Protein AF-A0A0F9N831-F1 (afdb_monomer)

Foldseek 3Di:
DPPPPPPQDWDAAPVPRDTARPPVVANGHPVVLVVCLVCVVVVHHHPDPSSNVVSVVPPD

pLDDT: mean 81.41, std 12.91, range [42.41, 91.5]

Mean predicted aligned error: 7.31 Å

Secondary structure (DSSP, 8-state):
---------EEE-TTT--EEE-TT--SS-HHHHHHHHHHHHTTPPPSSHHHHHHHHHT--

Structure (mmCIF, N/CA/C/O backbone):
data_AF-A0A0F9N831-F1
#
_entry.id   AF-A0A0F9N831-F1
#
loop_
_atom_site.group_PDB
_atom_site.id
_atom_site.type_symbol
_atom_site.label_atom_id
_atom_site.label_alt_id
_atom_site.label_comp_id
_atom_site.label_asym_id
_atom_site.label_entity_id
_atom_site.label_seq_id
_atom_site.pdbx_PDB_ins_code
_atom_site.Cartn_x
_atom_site.Cartn_y
_atom_site.Cartn_z
_atom_site.occupancy
_atom_site.B_iso_or_equiv
_atom_site.auth_seq_id
_atom_site.auth_comp_id
_atom_site.auth_asym_id
_atom_site.auth_atom_id
_atom_site.pdbx_PDB_model_num
ATOM 1 N N . MET A 1 1 ? 34.666 -11.912 -11.206 1.00 42.41 1 MET A N 1
ATOM 2 C CA . MET A 1 1 ? 33.838 -10.913 -10.497 1.00 42.41 1 MET A CA 1
ATOM 3 C C . MET A 1 1 ? 32.531 -10.772 -11.253 1.00 42.41 1 MET A C 1
ATOM 5 O O . MET A 1 1 ? 32.554 -10.302 -12.381 1.00 42.41 1 MET A O 1
ATOM 9 N N . VAL A 1 2 ? 31.422 -11.256 -10.695 1.00 50.09 2 VAL A N 1
ATOM 10 C CA . VAL A 1 2 ? 30.099 -11.067 -11.306 1.00 50.09 2 VAL A CA 1
ATOM 11 C C . VAL A 1 2 ? 29.621 -9.686 -10.872 1.00 50.09 2 VAL A C 1
ATOM 13 O O . VAL A 1 2 ? 29.377 -9.462 -9.689 1.00 50.09 2 VAL A O 1
ATOM 16 N N . ILE A 1 3 ? 29.582 -8.734 -11.802 1.00 57.88 3 ILE A N 1
ATOM 17 C CA . ILE A 1 3 ? 29.064 -7.392 -11.537 1.00 57.88 3 ILE A CA 1
ATOM 18 C C . ILE A 1 3 ? 27.546 -7.541 -11.437 1.00 57.88 3 ILE A C 1
ATOM 20 O O . ILE A 1 3 ? 26.862 -7.721 -12.442 1.00 57.88 3 ILE A O 1
ATOM 24 N N . MET A 1 4 ? 27.020 -7.553 -10.214 1.00 51.34 4 MET A N 1
ATOM 25 C CA . MET A 1 4 ? 25.584 -7.626 -9.970 1.00 51.34 4 MET A CA 1
ATOM 26 C C . MET A 1 4 ? 24.983 -6.245 -10.252 1.00 51.34 4 MET A C 1
ATOM 28 O O . MET A 1 4 ? 24.946 -5.379 -9.380 1.00 51.34 4 MET A O 1
ATOM 32 N N . ILE A 1 5 ? 24.578 -6.014 -11.503 1.00 57.28 5 ILE A N 1
ATOM 33 C CA . ILE A 1 5 ? 23.922 -4.773 -11.925 1.00 57.28 5 ILE A CA 1
ATOM 34 C C . ILE A 1 5 ? 22.536 -4.752 -11.275 1.00 57.28 5 ILE A C 1
ATOM 36 O O . ILE A 1 5 ? 21.625 -5.472 -11.685 1.00 57.28 5 ILE A O 1
ATOM 40 N N . LYS A 1 6 ? 22.379 -3.964 -10.211 1.00 58.06 6 LYS A N 1
ATOM 41 C CA . LYS A 1 6 ? 21.090 -3.764 -9.550 1.00 58.06 6 LYS A CA 1
ATOM 42 C C . LYS A 1 6 ? 20.251 -2.853 -10.451 1.00 58.06 6 LYS A C 1
ATOM 44 O O . LYS A 1 6 ? 20.398 -1.639 -10.394 1.00 58.06 6 LYS A O 1
ATOM 49 N N . LEU A 1 7 ? 19.423 -3.434 -11.323 1.00 59.94 7 LEU A N 1
ATOM 50 C CA . LEU A 1 7 ? 18.438 -2.676 -12.099 1.00 59.94 7 LEU A CA 1
ATOM 51 C C . LEU A 1 7 ? 17.473 -1.992 -11.124 1.00 59.94 7 LEU A C 1
ATOM 53 O O . LEU A 1 7 ? 16.651 -2.649 -10.483 1.00 59.94 7 LEU A O 1
ATOM 57 N N . GLU A 1 8 ? 17.593 -0.675 -10.991 1.00 66.50 8 GLU A N 1
ATOM 58 C CA . GLU A 1 8 ? 16.624 0.144 -10.273 1.00 66.50 8 GLU A CA 1
ATOM 59 C C . GLU A 1 8 ? 15.321 0.166 -11.081 1.00 66.50 8 GLU A C 1
ATOM 61 O O . GLU A 1 8 ? 15.163 0.933 -12.025 1.00 66.50 8 GLU A O 1
ATOM 66 N N . GLN A 1 9 ? 14.395 -0.739 -10.753 1.00 72.25 9 GLN A N 1
ATOM 67 C CA . GLN A 1 9 ? 13.055 -0.736 -11.333 1.00 72.25 9 GLN A CA 1
ATOM 68 C C . GLN A 1 9 ? 12.241 0.397 -10.704 1.00 72.25 9 GLN A C 1
ATOM 70 O O . GLN A 1 9 ? 11.836 0.311 -9.541 1.00 72.25 9 GLN A O 1
ATOM 75 N N . ASN A 1 10 ? 12.005 1.450 -11.481 1.00 82.06 10 ASN A N 1
ATOM 76 C CA . ASN A 1 10 ? 11.013 2.467 -11.159 1.00 82.06 10 ASN A CA 1
ATOM 77 C C . ASN A 1 10 ? 9.627 1.964 -11.586 1.00 82.06 10 ASN A C 1
ATOM 79 O O . ASN A 1 10 ? 9.462 1.385 -12.659 1.00 82.06 10 ASN A O 1
ATOM 83 N N . TYR A 1 11 ? 8.641 2.158 -10.718 1.00 86.88 11 TYR A N 1
ATOM 84 C CA . TYR A 1 11 ? 7.248 1.776 -10.921 1.00 86.88 11 TYR A CA 1
ATOM 85 C C . TYR A 1 11 ? 6.420 3.037 -11.125 1.00 86.88 11 TYR A C 1
ATOM 87 O O . TYR A 1 11 ? 6.633 4.024 -10.426 1.00 86.88 11 TYR A O 1
ATOM 95 N N . LEU A 1 12 ? 5.444 3.001 -12.028 1.00 87.31 12 LEU A N 1
ATOM 96 C CA . LEU A 1 12 ? 4.486 4.090 -12.195 1.00 87.31 12 LEU A CA 1
ATOM 97 C C . LEU A 1 12 ? 3.264 3.848 -11.303 1.00 87.31 12 LEU A C 1
ATOM 99 O O . LEU A 1 12 ? 2.651 2.780 -11.345 1.00 87.31 12 LEU A O 1
ATOM 103 N N . CYS A 1 13 ? 2.899 4.834 -10.489 1.00 88.12 13 CYS A N 1
ATOM 104 C CA . CYS A 1 13 ? 1.660 4.793 -9.726 1.00 88.12 13 CYS A 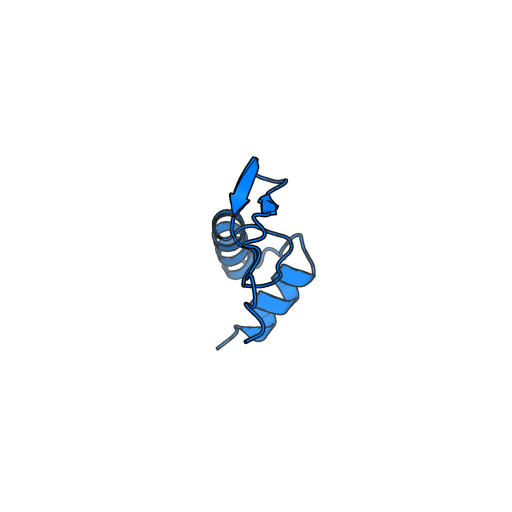CA 1
ATOM 105 C C . CYS A 1 13 ? 0.468 5.090 -10.633 1.00 88.12 13 CYS A C 1
ATOM 107 O O . CYS A 1 13 ? 0.372 6.190 -11.161 1.00 88.12 13 CYS A O 1
ATOM 109 N N . LEU A 1 14 ? -0.489 4.169 -10.733 1.00 86.56 14 LEU A N 1
ATOM 110 C CA . LEU A 1 14 ? -1.683 4.363 -11.566 1.00 86.56 14 LEU A CA 1
ATOM 111 C C . LEU A 1 14 ? -2.721 5.328 -10.963 1.00 86.56 14 LEU A C 1
ATOM 113 O O . LEU A 1 14 ? -3.724 5.620 -11.601 1.00 86.56 14 LEU A O 1
ATOM 117 N N . GLU A 1 15 ? -2.524 5.790 -9.724 1.00 86.12 15 GLU A N 1
ATOM 118 C CA . GLU A 1 15 ? -3.446 6.735 -9.071 1.00 86.12 15 GLU A CA 1
ATOM 119 C C . GLU A 1 15 ? -2.995 8.191 -9.147 1.00 86.12 15 GLU A C 1
ATOM 121 O O . GLU A 1 15 ? -3.816 9.094 -9.008 1.00 86.12 15 GLU A O 1
ATOM 126 N N . CYS A 1 16 ? -1.692 8.431 -9.288 1.00 89.19 16 CYS A N 1
ATOM 127 C CA . CYS A 1 16 ? -1.144 9.785 -9.300 1.00 89.19 16 CYS A CA 1
ATOM 128 C C . CYS A 1 16 ? -0.106 10.021 -10.397 1.00 89.19 16 CYS A C 1
ATOM 130 O O . CYS A 1 16 ? 0.521 11.076 -10.389 1.00 89.19 16 CYS A O 1
ATOM 132 N N . ASP A 1 17 ? 0.105 9.040 -11.281 1.00 88.94 17 ASP A N 1
ATOM 133 C CA . ASP A 1 17 ? 1.037 9.079 -12.415 1.00 88.94 17 ASP A CA 1
ATOM 134 C C . ASP A 1 17 ? 2.483 9.425 -12.025 1.00 88.94 17 ASP A C 1
ATOM 136 O O . ASP A 1 17 ? 3.282 9.885 -12.837 1.00 88.94 17 ASP A O 1
ATOM 140 N N . LYS A 1 18 ? 2.842 9.189 -10.758 1.00 87.06 18 LYS A N 1
ATOM 141 C CA . LYS A 1 18 ? 4.194 9.414 -10.245 1.00 87.06 18 LYS A CA 1
ATOM 142 C C . LYS A 1 18 ? 5.014 8.140 -10.277 1.00 87.06 18 LYS A C 1
ATOM 144 O O . LYS A 1 18 ? 4.558 7.081 -9.837 1.00 87.06 18 LYS A O 1
ATOM 149 N N . GLU A 1 19 ? 6.252 8.276 -10.723 1.00 89.69 19 GLU A N 1
ATOM 150 C CA . GLU A 1 19 ? 7.256 7.228 -10.621 1.00 89.69 19 GLU A CA 1
ATOM 151 C C . GLU A 1 19 ? 7.735 7.078 -9.171 1.00 89.69 19 GLU A C 1
ATOM 153 O O . GLU A 1 19 ? 7.941 8.058 -8.451 1.00 89.69 19 GLU A O 1
ATOM 158 N N . PHE A 1 20 ? 7.906 5.840 -8.717 1.00 87.56 20 PHE A N 1
ATOM 159 C CA . PHE A 1 20 ? 8.388 5.532 -7.377 1.00 87.56 20 PHE A CA 1
ATOM 160 C C . PHE A 1 20 ? 9.151 4.208 -7.336 1.00 87.56 20 PHE A C 1
ATOM 162 O O . PHE A 1 20 ? 8.974 3.325 -8.175 1.00 87.56 20 PHE A O 1
ATOM 169 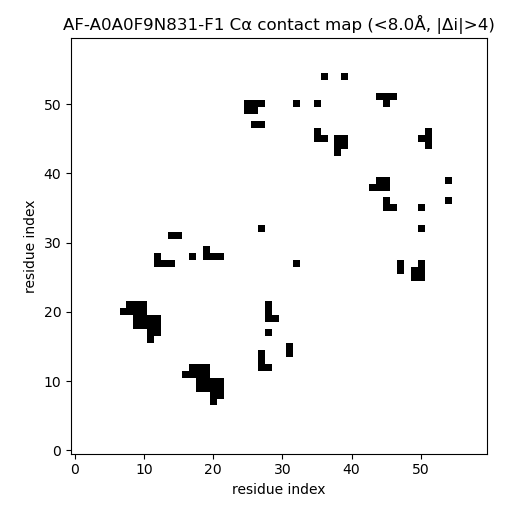N N . LYS A 1 21 ? 9.974 4.033 -6.301 1.00 86.56 21 LYS A N 1
ATOM 170 C CA . LYS A 1 21 ? 10.621 2.752 -6.006 1.00 86.56 21 LYS A CA 1
ATOM 171 C C . LYS A 1 21 ? 9.693 1.901 -5.151 1.00 86.56 21 LYS A C 1
ATOM 173 O O . LYS A 1 21 ? 9.330 2.295 -4.043 1.00 86.56 21 LYS A O 1
ATOM 178 N N . ASN A 1 22 ? 9.309 0.725 -5.644 1.00 84.19 22 ASN A N 1
ATOM 179 C CA . ASN A 1 22 ? 8.405 -0.165 -4.917 1.00 84.19 22 ASN A CA 1
ATOM 180 C C . ASN A 1 22 ? 9.143 -1.083 -3.929 1.00 84.19 22 ASN A C 1
ATOM 182 O O . ASN A 1 22 ? 9.030 -2.309 -3.979 1.00 84.19 22 ASN A O 1
ATOM 186 N N . GLU A 1 23 ? 9.910 -0.491 -3.016 1.00 81.50 23 GLU A N 1
ATOM 187 C CA . GLU A 1 23 ? 10.696 -1.237 -2.021 1.00 81.50 23 GLU A CA 1
ATOM 188 C C . GLU A 1 23 ? 9.802 -2.045 -1.069 1.00 81.50 23 GLU A C 1
ATOM 190 O O . GLU A 1 23 ? 10.158 -3.141 -0.640 1.00 81.50 23 GLU A O 1
ATOM 195 N N . LEU A 1 24 ? 8.600 -1.529 -0.800 1.00 79.12 24 LEU A N 1
ATOM 196 C CA . LEU A 1 24 ? 7.607 -2.147 0.076 1.00 79.12 24 LEU A CA 1
ATOM 197 C C . LEU A 1 24 ? 6.774 -3.239 -0.620 1.00 79.12 24 LEU A C 1
ATOM 199 O O . LEU A 1 24 ? 5.987 -3.908 0.050 1.00 79.12 24 LEU A O 1
ATOM 203 N N . LYS A 1 25 ? 6.937 -3.431 -1.940 1.00 83.06 25 LYS A N 1
ATOM 204 C CA . LYS A 1 25 ? 6.142 -4.354 -2.775 1.00 83.06 25 LYS A CA 1
ATOM 205 C C . LYS A 1 25 ? 4.628 -4.161 -2.599 1.00 83.06 25 LYS A C 1
ATOM 207 O O . LYS A 1 25 ? 3.874 -5.123 -2.451 1.00 83.06 25 LYS A O 1
ATOM 212 N N . LEU A 1 26 ? 4.184 -2.906 -2.596 1.00 85.00 26 LEU A N 1
ATOM 213 C CA . LEU A 1 26 ? 2.778 -2.523 -2.474 1.00 85.00 26 LEU A CA 1
ATOM 214 C C . LEU A 1 26 ? 2.203 -2.121 -3.832 1.00 85.00 26 LEU A C 1
ATOM 216 O O . LEU A 1 26 ? 2.926 -1.706 -4.732 1.00 85.00 26 LEU A O 1
ATOM 220 N N . ALA A 1 27 ? 0.882 -2.230 -3.966 1.00 84.19 27 ALA A N 1
ATOM 221 C CA . ALA A 1 27 ? 0.155 -1.801 -5.161 1.00 84.19 27 ALA A CA 1
ATOM 222 C C . ALA A 1 27 ? 0.033 -0.270 -5.305 1.00 84.19 27 ALA A C 1
ATOM 224 O O . ALA A 1 27 ? -0.475 0.206 -6.313 1.00 84.19 27 ALA A O 1
ATOM 225 N N . VAL A 1 28 ? 0.479 0.499 -4.306 1.00 87.81 28 VAL A N 1
ATOM 226 C CA . VAL A 1 28 ? 0.383 1.965 -4.269 1.00 87.81 28 VAL A CA 1
ATOM 227 C C . VAL A 1 28 ? 1.750 2.584 -4.025 1.00 87.81 28 VAL A C 1
ATOM 229 O O . VAL A 1 28 ? 2.601 1.990 -3.357 1.00 87.81 28 VAL A O 1
ATOM 232 N N . CYS A 1 29 ? 1.945 3.804 -4.519 1.00 90.12 29 CYS A N 1
ATOM 233 C CA . CYS A 1 29 ? 3.155 4.563 -4.237 1.00 90.12 29 CYS A CA 1
ATOM 234 C C . CYS A 1 29 ? 3.203 5.056 -2.779 1.00 90.12 29 CYS A C 1
ATOM 236 O O . CYS A 1 29 ? 2.165 5.129 -2.117 1.00 90.12 29 CYS A O 1
ATOM 238 N N . PRO A 1 30 ? 4.381 5.468 -2.272 1.00 88.12 30 PRO A N 1
ATOM 239 C CA . PRO A 1 30 ? 4.532 5.990 -0.914 1.00 88.12 30 PRO A CA 1
ATOM 240 C C . PRO A 1 30 ? 3.621 7.181 -0.591 1.00 88.12 30 PRO A C 1
ATOM 242 O O . PRO A 1 30 ? 3.200 7.342 0.552 1.00 88.12 30 PRO A O 1
ATOM 245 N N . GLU A 1 31 ? 3.298 8.022 -1.576 1.00 89.38 31 GLU A N 1
ATOM 246 C CA . GLU A 1 31 ? 2.389 9.156 -1.378 1.00 89.38 31 GLU A CA 1
ATOM 247 C C . GLU A 1 31 ? 0.930 8.712 -1.232 1.00 89.38 31 GLU A C 1
ATOM 249 O O . GLU A 1 31 ? 0.251 9.135 -0.296 1.00 89.38 31 GLU A O 1
ATOM 254 N N . CYS A 1 32 ? 0.450 7.823 -2.105 1.00 89.94 32 CYS A N 1
ATOM 255 C CA . CYS A 1 32 ? -0.891 7.248 -1.989 1.00 89.94 32 CYS A CA 1
ATOM 256 C C . CYS A 1 32 ? -1.019 6.371 -0.738 1.00 89.94 32 CYS A C 1
ATOM 258 O O . CYS A 1 32 ? -2.056 6.389 -0.079 1.00 89.94 32 CYS A O 1
ATOM 260 N N . LEU A 1 33 ? 0.058 5.689 -0.336 1.00 89.62 33 LEU A N 1
ATOM 261 C CA . LEU A 1 33 ? 0.100 4.915 0.901 1.00 89.62 33 LEU A CA 1
ATOM 262 C C . LEU A 1 33 ? -0.173 5.787 2.132 1.00 89.62 33 LEU A C 1
ATOM 264 O O . LEU A 1 33 ? -0.893 5.351 3.023 1.00 89.62 33 LEU A O 1
ATOM 268 N N . LYS A 1 34 ? 0.352 7.020 2.190 1.00 89.50 34 LYS A N 1
ATOM 269 C CA . LYS A 1 34 ? 0.062 7.952 3.297 1.00 89.50 34 LYS A CA 1
ATOM 270 C C . LYS A 1 34 ? -1.432 8.260 3.394 1.00 89.50 34 LYS A C 1
ATOM 272 O O . LYS A 1 34 ? -1.986 8.192 4.487 1.00 89.50 34 LYS A O 1
ATOM 277 N N . LYS A 1 35 ? -2.088 8.504 2.257 1.00 89.75 35 LYS A N 1
ATOM 278 C CA . LYS A 1 35 ? -3.541 8.728 2.202 1.00 89.75 35 LYS A CA 1
ATOM 279 C C . LYS A 1 35 ? -4.317 7.492 2.664 1.00 89.75 35 LYS A C 1
ATOM 281 O O . LYS A 1 35 ? -5.222 7.611 3.485 1.00 89.75 35 LYS A O 1
ATOM 286 N N . GLU A 1 36 ? -3.924 6.305 2.202 1.00 89.88 36 GLU A N 1
ATOM 287 C CA . GLU A 1 36 ? -4.517 5.031 2.637 1.00 89.88 36 GLU A CA 1
ATOM 288 C C . GLU A 1 36 ? -4.320 4.792 4.147 1.00 89.88 36 GLU A C 1
ATOM 290 O O . GLU A 1 36 ? -5.238 4.325 4.815 1.00 89.88 36 GLU A O 1
ATOM 295 N N . ILE A 1 37 ? -3.164 5.157 4.719 1.00 89.50 37 ILE A N 1
ATOM 296 C CA . ILE A 1 37 ? -2.907 5.089 6.170 1.00 89.50 37 ILE A CA 1
ATOM 297 C C . ILE A 1 37 ? -3.869 6.003 6.935 1.00 89.50 37 ILE A C 1
ATOM 299 O O . ILE A 1 37 ? -4.443 5.586 7.942 1.00 89.50 37 ILE A O 1
ATOM 303 N N . GLU A 1 38 ? -4.044 7.249 6.492 1.00 90.62 38 GLU A N 1
ATOM 304 C CA . GLU A 1 38 ? -4.966 8.193 7.132 1.00 90.62 38 GLU A CA 1
ATOM 305 C C . GLU A 1 38 ? -6.420 7.719 7.044 1.00 90.62 38 GLU A C 1
ATOM 307 O O . GLU A 1 38 ? -7.149 7.781 8.035 1.00 90.62 38 GLU A O 1
ATOM 312 N N . ASN A 1 39 ? -6.824 7.188 5.890 1.00 90.44 39 ASN A N 1
ATOM 313 C CA . ASN A 1 39 ? -8.137 6.580 5.691 1.00 90.44 39 ASN A CA 1
ATOM 314 C C . ASN A 1 39 ? -8.338 5.380 6.625 1.00 90.44 39 ASN A C 1
ATOM 316 O O . ASN A 1 39 ? -9.345 5.309 7.330 1.00 90.44 39 ASN A O 1
ATOM 320 N N . TYR A 1 40 ? -7.343 4.499 6.727 1.00 90.75 40 TYR A N 1
ATOM 321 C CA . TYR A 1 40 ? -7.383 3.343 7.619 1.00 90.75 40 TYR A CA 1
ATOM 322 C C . TYR A 1 40 ? -7.489 3.736 9.095 1.00 90.75 40 TYR A C 1
ATOM 324 O O . TYR A 1 40 ? -8.256 3.125 9.840 1.00 90.75 40 TYR A O 1
ATOM 332 N N . LYS A 1 41 ? -6.795 4.802 9.522 1.00 88.75 41 LYS A N 1
ATOM 333 C CA . LYS A 1 41 ? -6.934 5.365 10.878 1.00 88.75 41 LYS A CA 1
ATOM 334 C C . LYS A 1 41 ? -8.343 5.893 11.157 1.00 88.75 41 LYS A C 1
ATOM 336 O O . LYS A 1 41 ? -8.793 5.825 12.295 1.00 88.75 41 LYS A O 1
ATOM 341 N N . LYS A 1 42 ? -9.045 6.380 10.133 1.00 91.50 42 LYS A N 1
ATOM 342 C CA . LYS A 1 42 ? -10.451 6.812 10.210 1.00 91.50 42 LYS A CA 1
ATOM 343 C C . LYS A 1 42 ? -11.448 5.647 10.105 1.00 91.50 42 LYS A C 1
ATOM 345 O O . LYS A 1 42 ? -12.650 5.886 10.093 1.00 91.50 42 LYS A O 1
ATOM 350 N N . GLY A 1 43 ? -10.972 4.401 10.020 1.00 88.19 43 GLY A N 1
ATOM 351 C CA . GLY A 1 43 ? -11.809 3.208 9.873 1.00 88.19 43 GLY A CA 1
ATOM 352 C C . GLY A 1 43 ? -12.244 2.911 8.434 1.00 88.19 43 GLY A C 1
ATOM 353 O O . GLY A 1 43 ? -13.044 2.003 8.222 1.00 88.19 43 GLY A O 1
ATOM 354 N N . ILE A 1 44 ? -11.719 3.638 7.444 1.00 88.25 44 ILE A N 1
ATOM 355 C CA . ILE A 1 44 ? -12.006 3.403 6.026 1.00 88.25 44 ILE A CA 1
ATOM 356 C C . ILE A 1 44 ? -11.068 2.296 5.520 1.00 88.25 44 ILE A C 1
ATOM 358 O O . ILE A 1 44 ? -9.847 2.427 5.646 1.00 88.25 44 ILE A O 1
ATOM 362 N N . PRO A 1 45 ? -11.5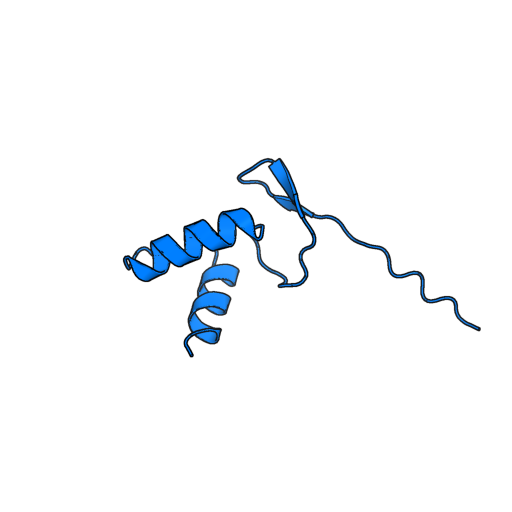94 1.194 4.961 1.00 85.88 45 PRO A N 1
ATOM 363 C CA . PRO A 1 45 ? -10.757 0.110 4.473 1.00 85.88 45 PRO A CA 1
ATOM 364 C C . PRO A 1 45 ? -9.928 0.550 3.248 1.00 85.88 45 PRO A C 1
ATOM 366 O O . PRO A 1 45 ? -10.457 1.251 2.383 1.00 85.88 45 PRO A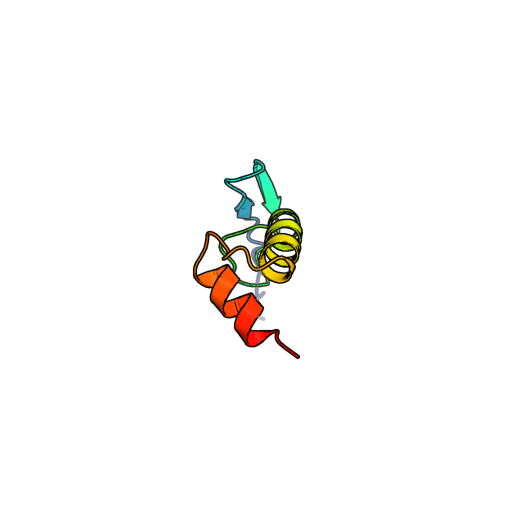 O 1
ATOM 369 N N . PRO A 1 46 ? -8.656 0.121 3.141 1.00 87.25 46 PRO A N 1
ATOM 370 C CA . PRO A 1 46 ? -7.811 0.399 1.982 1.00 87.25 46 PRO A CA 1
ATOM 371 C C . PRO A 1 46 ? -8.370 -0.264 0.726 1.00 87.25 46 PRO A C 1
ATOM 373 O O . PRO A 1 46 ? -8.910 -1.374 0.791 1.00 87.25 46 PRO A O 1
ATOM 376 N N . LYS A 1 47 ? -8.161 0.363 -0.432 1.00 84.94 47 LYS A N 1
ATOM 377 C CA . LYS A 1 47 ? -8.649 -0.156 -1.719 1.00 84.94 47 LYS A CA 1
ATOM 378 C C . LYS A 1 47 ? -7.930 -1.441 -2.132 1.00 84.94 47 LYS A C 1
ATOM 380 O O . LYS A 1 47 ? -8.527 -2.326 -2.741 1.00 84.94 47 LYS A O 1
ATOM 385 N N . TYR A 1 48 ? -6.647 -1.552 -1.795 1.00 86.69 48 TYR A N 1
ATOM 386 C CA . TYR A 1 48 ? -5.798 -2.657 -2.230 1.00 86.69 48 TYR A CA 1
ATOM 387 C C . TYR A 1 48 ? -5.525 -3.645 -1.092 1.00 86.69 48 TYR A C 1
ATOM 389 O O . TYR A 1 48 ? -5.128 -3.271 0.016 1.00 86.69 48 TYR A O 1
ATOM 397 N N . VAL A 1 49 ? -5.649 -4.943 -1.388 1.00 86.69 49 VAL A N 1
ATOM 398 C CA . VAL A 1 49 ? -5.399 -6.025 -0.416 1.00 86.69 49 VAL A CA 1
ATOM 399 C C . VAL A 1 49 ? -3.961 -5.989 0.106 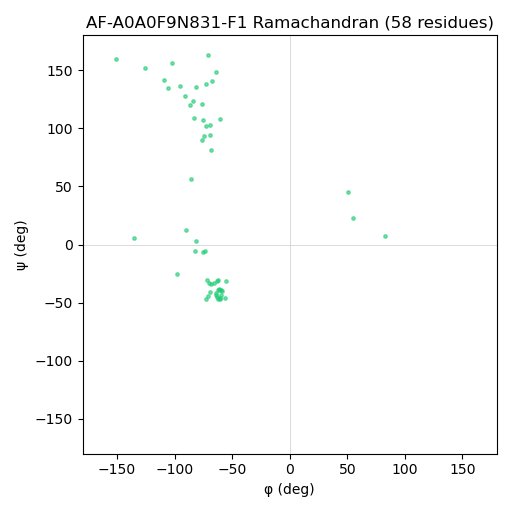1.00 86.69 49 VAL A C 1
ATOM 401 O O . VAL A 1 49 ? -3.739 -6.161 1.302 1.00 86.69 49 VAL A O 1
ATOM 404 N N . THR A 1 50 ? -2.981 -5.689 -0.752 1.00 88.12 50 THR A N 1
ATOM 405 C CA . THR A 1 50 ? -1.570 -5.552 -0.349 1.00 88.12 50 THR A CA 1
ATOM 406 C C . THR A 1 50 ? -1.376 -4.448 0.688 1.00 88.12 50 THR A C 1
ATOM 408 O O . THR A 1 50 ? -0.617 -4.621 1.637 1.00 88.12 50 THR A O 1
ATOM 411 N N . VAL A 1 51 ? -2.097 -3.332 0.538 1.00 86.56 51 VAL A N 1
ATOM 412 C CA . VAL A 1 51 ? -2.058 -2.206 1.478 1.00 86.56 51 VAL A CA 1
ATOM 413 C C . VAL A 1 51 ? -2.737 -2.602 2.783 1.00 86.56 51 VAL A C 1
ATOM 415 O O . VAL A 1 51 ? -2.164 -2.417 3.850 1.00 86.56 51 VAL A O 1
ATOM 418 N N . SER A 1 52 ? -3.896 -3.258 2.717 1.00 87.25 52 SER A N 1
ATOM 419 C CA . SER A 1 52 ? -4.575 -3.797 3.903 1.00 87.25 52 SER A CA 1
ATOM 420 C C . SER A 1 52 ? -3.697 -4.753 4.711 1.00 87.25 52 SER A C 1
ATOM 422 O O . SER A 1 52 ? -3.621 -4.642 5.934 1.00 87.25 52 SER A O 1
ATOM 424 N N . LEU A 1 53 ? -3.013 -5.683 4.044 1.00 88.25 53 LEU A N 1
ATOM 425 C CA . LEU A 1 53 ? -2.087 -6.616 4.688 1.00 88.25 53 LEU A CA 1
ATOM 426 C C . LEU A 1 53 ? -0.903 -5.880 5.316 1.00 88.25 53 LEU A C 1
ATOM 428 O O . LEU A 1 53 ? -0.544 -6.165 6.457 1.00 88.25 53 LEU A O 1
ATOM 432 N N . PHE A 1 54 ? -0.337 -4.903 4.608 1.00 89.38 54 PHE A N 1
ATOM 433 C CA . PHE A 1 54 ? 0.751 -4.076 5.117 1.00 89.38 54 PHE A CA 1
ATOM 434 C C . PHE A 1 54 ? 0.349 -3.294 6.371 1.00 89.38 54 PHE A C 1
ATOM 436 O O . PHE A 1 54 ? 1.074 -3.327 7.363 1.00 89.38 54 PHE A O 1
ATOM 443 N N . LEU A 1 55 ? -0.819 -2.650 6.363 1.00 87.00 55 LEU A N 1
ATOM 444 C CA . LEU A 1 55 ? -1.321 -1.857 7.488 1.00 87.00 55 LEU A CA 1
ATOM 445 C C . LEU A 1 55 ? -1.724 -2.716 8.686 1.00 87.00 55 LEU A C 1
ATOM 447 O O . LEU A 1 55 ? -1.544 -2.298 9.824 1.00 87.00 55 LEU A O 1
ATOM 451 N N . LYS A 1 56 ? -2.235 -3.930 8.457 1.00 86.19 56 LYS A N 1
ATOM 452 C CA . LYS A 1 56 ? -2.487 -4.901 9.532 1.00 86.19 56 LYS A CA 1
ATOM 453 C C . LYS A 1 56 ? -1.188 -5.428 10.137 1.00 86.19 56 LYS A C 1
ATOM 455 O O . LYS A 1 56 ? -1.110 -5.555 11.351 1.00 86.19 56 LYS A O 1
ATOM 460 N N . LYS A 1 57 ? -0.178 -5.708 9.309 1.00 85.06 57 LYS A N 1
ATOM 461 C CA . LYS A 1 57 ? 1.125 -6.222 9.757 1.00 85.06 57 LYS A CA 1
ATOM 462 C C . LYS A 1 57 ? 1.961 -5.162 10.484 1.00 85.06 57 LYS A C 1
ATOM 464 O O . LYS A 1 57 ? 2.719 -5.515 11.375 1.00 85.06 57 LYS A O 1
ATOM 469 N N . ASN A 1 58 ? 1.803 -3.888 10.121 1.00 75.75 58 ASN A N 1
ATOM 470 C CA . ASN A 1 58 ? 2.451 -2.743 10.774 1.00 75.75 58 ASN A CA 1
ATOM 471 C C . ASN A 1 58 ? 1.622 -2.141 11.923 1.00 75.75 58 ASN A C 1
ATOM 473 O O . ASN A 1 58 ? 1.956 -1.056 12.394 1.00 75.75 58 ASN A O 1
ATOM 477 N N . LYS A 1 59 ? 0.562 -2.816 12.398 1.00 54.09 59 LYS A N 1
ATOM 478 C CA . LYS A 1 59 ? 0.008 -2.529 13.729 1.00 54.09 59 LYS A CA 1
ATOM 479 C C . LYS A 1 59 ? 1.025 -2.987 14.785 1.00 54.09 59 LYS A C 1
ATOM 481 O O . LYS A 1 59 ? 0.9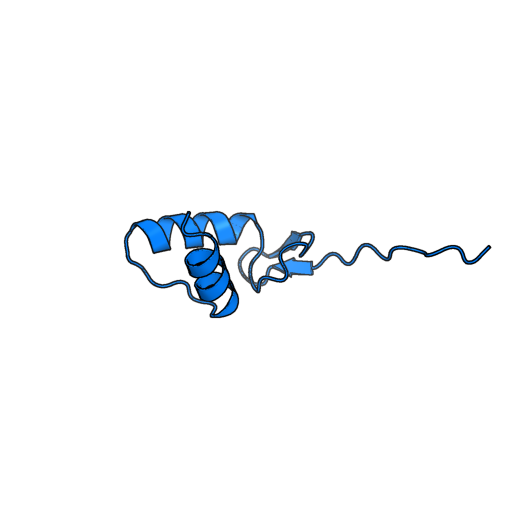30 -4.104 15.287 1.00 54.09 59 LYS A O 1
ATOM 486 N N . ALA A 1 60 ? 2.022 -2.137 15.025 1.00 44.78 60 ALA A N 1
ATOM 487 C CA . ALA A 1 60 ? 2.678 -1.986 16.317 1.00 44.78 60 ALA A CA 1
ATOM 488 C C . ALA A 1 60 ? 1.784 -1.131 17.224 1.00 44.78 60 ALA A C 1
ATOM 490 O O . ALA A 1 60 ? 1.137 -0.199 16.685 1.00 44.78 60 ALA A O 1
#

Sequence (60 aa):
MVIMIKLEQNYLCLECDKEFKNELKLAVCPECLKKEIENYKKGIPPKYVTVSLFLKKNKA

Nearest PDB struct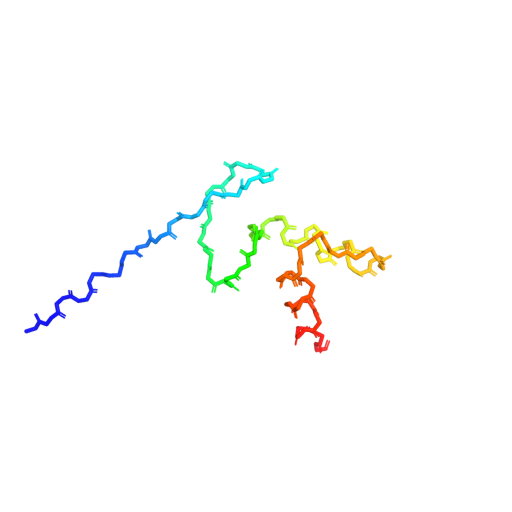ures (foldseek):
  4v9m-assembly1_AN  TM=5.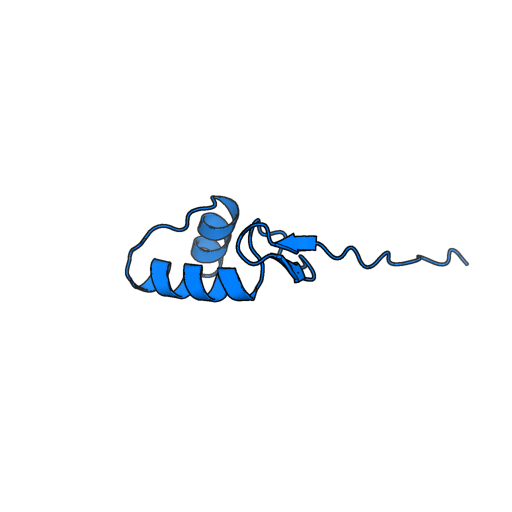443E-01  e=1.710E+00  Thermus thermophilus HB27
  2drp-assembly2_D  TM=4.216E-01  e=2.104E+00  Drosophila melanogaster
  6o7g-assembly1_B  TM=3.259E-01  e=2.104E+00  Homo sapiens

Solvent-accessible surface area (backbone atoms only — not comparable to full-atom values): 3920 Å² total; per-residue (Å²): 135,84,81,80,77,79,78,83,64,72,39,74,24,92,89,74,75,44,75,38,73,59,84,84,73,46,93,57,38,77,70,56,44,53,54,40,51,54,36,41,75,72,71,40,79,50,92,44,69,57,50,43,52,49,57,61,71,64,64,119

Organism: NCBI:txid412755

Radius of gyration: 14.17 Å; Cα contacts (8 Å, |Δi|>4): 53; chains: 1; bounding box: 46×21×29 Å

=== Feature glossary ===
Feature key, reading from the visual/contextual features back to the raw sequence:

Rendered structure images. Structure images are PyMOL renders from six orthogonal camera directions. Cartoon representation draws helices as coils and strands as arrows; sticks shows the backbone as bonds; surface shows the solvent-excluded envelope. Rainbow coloring maps sequence position to hue (blue→red, N→C); chain coloring assigns a distinct color per polypeptide.

Contact-map, Ramachandran, and PAE plots. Three diagnostic plots accompany the record. The Cα contact map visualizes the tertiary structure as a 2D adjacency matrix (8 Å cutoff, sequence-local contacts suppressed). The Ramachandran plot shows the distribution of backbone (φ, ψ) torsions, with points in the α and β basins reflecting secondary structure content. The PAE plot shows AlphaFold's inter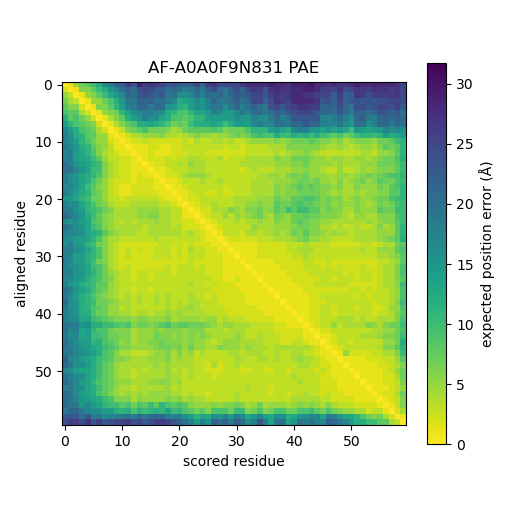-residue confidence as a color matrix.

InterPro / GO / CATH / organism. The annotation block draws on four external resources. InterPro: which protein families and domains the sequence belongs to. GO: standardized terms for what the protein does, what process it participates in, and where in the cell it acts. CATH: which structural fold it has in the CATH hierarchy. Organism: the species of origin.

Nearest PDB structures. Structural nearest neighbors (via Foldseek easy-search vs the PDB). Reported per hit: target PDB id, E-value, and alignment TM-score. A TM-score above ~0.5 is the conventional threshold for 'same fold'.

Predicted aligned error. Predicted aligned error is AlphaFold's pairwise confidence. Unlike pLDDT (per-residue), PAE is per-residue-pair and captures whether two parts of the structure are correctly placed relative to each other. Units are ångströms of expected positional error.

Solvent-accessible surface area. SASA measures how much of the protein is reachable by solvent. It is computed by rolling a water-sized probe over the atomic surface and summing the exposed area (Å²). Per-residue SASA distinguishes core (buried, low SASA) from surface (exposed, high SASA) residues; total SASA is a whole-molecule size measure.

B-factor. Crystallographic B-factors measure how much each atom's electron density is smeared out, in Å². They rise in mobile loops and surface residues and fall in the buried interior. In AlphaFold models this column is repurposed to hold pLDDT instead.

pLDDT. For AlphaFold models, the B-factor field carries pLDDT — the model's own estimate of local accuracy on a 0–100 scale. Regions with pLDDT<50 should be treated as essentially unmodeled; they often correspond to intrinsically disordered segments.

Backbone torsions (φ/ψ). φ (phi) and ψ (psi) are the two rotatable backbone dihedrals per residue: φ is the C(i-1)–N–Cα–C torsion, ψ is the N–Cα–C–N(i+1) torsion, both in degrees on (−180°, 180°]. α-helical residues cluster near (−60°, −45°); β-strand residues near (−120°, +130°). A Ramachandran plot is simply a scatter of (φ, ψ) for every residue.

Radius of gyration, Cα contacts, bounding box. Radius of gyration (Rg) is the root-mean-square distance of Cα atoms from their centroid — a single number for overall size and compactness. A globular domain of N residues has Rg ≈ 2.2·N^0.38 Å; an extended or disordered chain has a much larger Rg. The Cα contact count is the number of residue pairs whose Cα atoms are within 8 Å and are more than four positions apart in sequence — a standard proxy for tertiary packing density. The bounding box is the smallest axis-aligned box enclosing all Cα atoms.

Secondary structure (3-state, P-SEA). Three-state secondary structure (P-SEA) collapses the eight DSSP classes into helix (a), strand (b), and coil (c). P-SEA assigns these from Cα geometry alone — distances and angles — without requiring backbone oxygens, so it works on any Cα trace.

Secondary structure (8-state, DSSP). Secondary structure is the local, repeating backbone conformation. DSSP classifies it into eight states by reading the hydrogen-bond network: three helix types (H, G, I), two β types (E, B), two non-regular types (T, S), and unstructured coil (-).

Foldseek 3Di. The Foldseek 3Di string encodes local tertiary geometry as a 20-letter alphabet — one character per residue — derived from the relative positions of nearby Cα atoms. Unlike the amino-acid sequence, 3Di is a direct function of the 3D structure, so two proteins with the same fold have similar 3Di strings even at low sequence identity.

mmCIF coordinates. Structure coordinates are given as an mmCIF _atom_site loop: one row per atom with element, residue name, chain id, sequence number, and x/y/z position in Å. Only the four main-chain atoms per residue are included here; side chains are omitted to keep the record compact.

Sequence. This is the polypeptide sequence — one letter per residue, N-terminus first. Length ranges from a few dozen residues for small domains to over a thousand for large multi-domain proteins.